Protein AF-A0A958H3X4-F1 (afdb_monomer)

Structure (mmCIF, N/CA/C/O backbone):
data_AF-A0A958H3X4-F1
#
_entry.id   AF-A0A958H3X4-F1
#
loop_
_atom_site.group_PDB
_atom_site.id
_atom_site.type_symbol
_atom_site.label_atom_id
_atom_site.label_alt_id
_atom_site.label_comp_id
_atom_site.label_asym_id
_atom_site.label_entity_id
_atom_site.label_seq_id
_atom_site.pdbx_PDB_ins_code
_atom_site.Cartn_x
_atom_site.Cartn_y
_atom_site.Cartn_z
_atom_site.occupancy
_atom_site.B_iso_or_equiv
_atom_site.auth_seq_id
_atom_site.auth_comp_id
_atom_site.auth_asym_id
_atom_site.auth_atom_id
_atom_site.pdbx_PDB_model_num
ATOM 1 N N . MET A 1 1 ? 1.328 23.530 6.371 1.00 46.12 1 MET A N 1
ATOM 2 C CA . MET A 1 1 ? 2.814 23.449 6.352 1.00 46.12 1 MET A CA 1
ATOM 3 C C . MET A 1 1 ? 3.401 22.047 6.601 1.00 46.12 1 MET A C 1
ATOM 5 O O . MET A 1 1 ? 4.440 21.749 6.029 1.00 46.12 1 MET A O 1
ATOM 9 N N . LYS A 1 2 ? 2.773 21.149 7.387 1.00 52.75 2 LYS A N 1
ATOM 10 C CA . LYS A 1 2 ? 3.299 19.783 7.652 1.00 52.75 2 LYS A CA 1
ATOM 11 C C . LYS A 1 2 ? 3.274 18.822 6.439 1.00 52.75 2 LYS A C 1
ATOM 13 O O . LYS A 1 2 ? 4.107 17.927 6.354 1.00 52.75 2 LYS A O 1
ATOM 18 N N . LYS A 1 3 ? 2.357 19.027 5.481 1.00 54.25 3 LYS A N 1
ATOM 19 C CA . LYS A 1 3 ? 2.154 18.147 4.307 1.00 54.25 3 LYS A CA 1
ATOM 20 C C . LYS A 1 3 ? 3.313 18.202 3.297 1.00 54.25 3 LYS A C 1
ATOM 22 O O . LYS A 1 3 ? 3.712 17.163 2.787 1.00 54.25 3 LYS A O 1
ATOM 27 N N . TYR A 1 4 ? 3.892 19.386 3.079 1.00 61.06 4 TYR A N 1
ATOM 28 C CA . TYR A 1 4 ? 5.010 19.574 2.148 1.00 61.06 4 TYR A CA 1
ATOM 29 C C . TYR A 1 4 ? 6.300 18.926 2.661 1.00 61.06 4 TYR A C 1
ATOM 31 O O . TYR A 1 4 ? 6.949 18.208 1.912 1.00 61.06 4 TYR A O 1
ATOM 39 N N . LYS A 1 5 ? 6.622 19.057 3.958 1.00 71.44 5 LYS A N 1
ATOM 40 C CA . LYS A 1 5 ? 7.804 18.400 4.550 1.00 71.44 5 LYS A CA 1
ATOM 41 C C . LYS A 1 5 ? 7.762 16.873 4.417 1.00 71.44 5 LYS A C 1
ATOM 43 O O . LYS A 1 5 ? 8.784 16.266 4.129 1.00 71.44 5 LYS A O 1
ATOM 48 N N . ARG A 1 6 ? 6.581 16.255 4.561 1.00 64.50 6 ARG A N 1
ATOM 49 C CA . ARG A 1 6 ? 6.418 14.803 4.373 1.00 64.50 6 ARG A CA 1
ATOM 50 C C . ARG A 1 6 ? 6.702 14.372 2.931 1.00 64.50 6 ARG A C 1
ATOM 52 O O . ARG A 1 6 ? 7.333 13.343 2.736 1.00 64.50 6 ARG A O 1
ATOM 59 N N . LEU A 1 7 ? 6.268 15.160 1.944 1.00 72.00 7 LEU A N 1
ATOM 60 C CA . LEU A 1 7 ? 6.552 14.890 0.531 1.00 72.00 7 LEU A CA 1
ATOM 61 C C . LEU A 1 7 ? 8.052 14.975 0.241 1.00 72.00 7 LEU A C 1
ATOM 63 O O . LEU A 1 7 ? 8.591 14.053 -0.354 1.00 72.00 7 LEU A O 1
ATOM 67 N N . TRP A 1 8 ? 8.732 16.010 0.739 1.00 78.12 8 TRP A N 1
ATOM 68 C CA . TRP A 1 8 ? 10.183 16.157 0.582 1.00 78.12 8 TRP A CA 1
ATOM 69 C C . TRP A 1 8 ? 10.976 15.015 1.225 1.00 78.12 8 TRP A C 1
ATOM 71 O O . TRP A 1 8 ? 11.938 14.543 0.631 1.00 78.12 8 TRP A O 1
ATOM 81 N N . ILE A 1 9 ? 10.549 14.522 2.392 1.00 77.50 9 ILE A N 1
ATOM 82 C CA . ILE A 1 9 ? 11.186 13.371 3.051 1.00 77.50 9 ILE A CA 1
ATOM 83 C C . ILE A 1 9 ? 11.016 12.096 2.217 1.00 77.50 9 ILE A C 1
ATOM 85 O O . ILE A 1 9 ? 11.987 11.375 2.020 1.00 77.50 9 ILE A O 1
ATOM 89 N N . ILE A 1 10 ? 9.811 11.828 1.699 1.00 76.69 10 ILE A N 1
ATOM 90 C CA . ILE A 1 10 ? 9.559 10.660 0.836 1.00 76.69 10 ILE A CA 1
ATOM 91 C C . ILE A 1 10 ? 10.406 10.746 -0.439 1.00 76.69 10 ILE A C 1
ATOM 93 O O . ILE A 1 10 ? 10.999 9.755 -0.855 1.00 76.69 10 ILE A O 1
ATOM 97 N N . LEU A 1 11 ? 10.488 11.937 -1.034 1.00 80.56 11 LEU A N 1
ATOM 98 C CA . LEU A 1 11 ? 11.206 12.173 -2.283 1.00 80.56 11 LEU A CA 1
ATOM 99 C C . LEU A 1 11 ? 12.722 12.026 -2.090 1.00 80.56 11 LEU A C 1
ATOM 101 O O . LEU A 1 11 ? 13.378 11.342 -2.870 1.00 80.56 11 LEU A O 1
ATOM 105 N N . PHE A 1 12 ? 13.260 12.575 -0.999 1.00 85.31 12 PHE A N 1
ATOM 106 C CA . PHE A 1 12 ? 14.662 12.413 -0.621 1.00 85.31 12 PHE A CA 1
ATOM 107 C C . PHE A 1 12 ? 15.012 10.951 -0.324 1.00 85.31 12 PHE A C 1
ATOM 109 O O . PHE A 1 12 ? 15.987 10.439 -0.867 1.00 85.31 12 PHE A O 1
ATOM 116 N N . LEU A 1 13 ? 14.191 10.258 0.476 1.00 80.44 13 LEU A N 1
ATOM 117 C CA . LEU A 1 13 ? 14.395 8.842 0.787 1.00 80.44 13 LEU A CA 1
ATOM 118 C C . LEU A 1 13 ? 14.402 8.002 -0.498 1.00 80.44 13 LEU A C 1
ATOM 120 O O . LEU A 1 13 ? 15.306 7.201 -0.696 1.00 8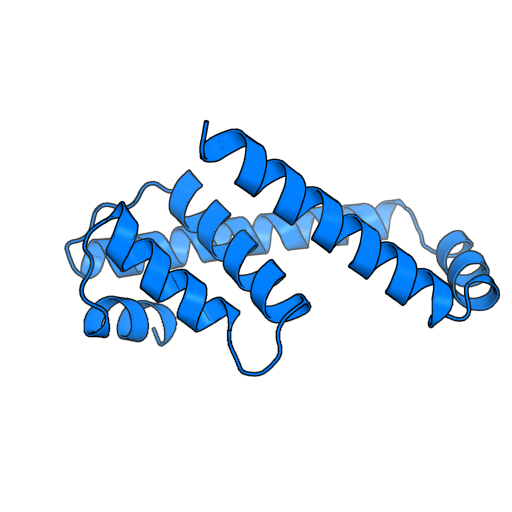0.44 13 LEU A O 1
ATOM 124 N N . SER A 1 14 ? 13.451 8.249 -1.408 1.00 72.88 14 SER A N 1
ATOM 125 C CA . SER A 1 14 ? 13.370 7.560 -2.699 1.00 72.88 14 SER A CA 1
ATOM 126 C C . SER A 1 14 ? 14.618 7.780 -3.557 1.00 72.88 14 SER A C 1
ATOM 128 O O . SER A 1 14 ? 15.126 6.824 -4.136 1.00 72.88 14 SER A O 1
ATOM 130 N N . ILE A 1 15 ? 15.130 9.014 -3.633 1.00 85.31 15 ILE A N 1
ATOM 131 C CA . ILE A 1 15 ? 16.344 9.334 -4.402 1.00 85.31 15 ILE A CA 1
ATOM 132 C C . ILE A 1 15 ? 17.561 8.624 -3.806 1.00 85.31 15 ILE A C 1
ATOM 134 O O . ILE A 1 15 ? 18.324 8.003 -4.542 1.00 85.31 15 ILE A O 1
ATOM 138 N N . VAL A 1 16 ? 17.725 8.669 -2.482 1.00 86.88 16 VAL A N 1
ATOM 139 C CA . VAL A 1 16 ? 18.851 8.023 -1.792 1.00 86.88 16 VAL A CA 1
ATOM 140 C C . VAL A 1 16 ? 18.815 6.506 -1.983 1.00 86.88 16 VAL A C 1
ATOM 142 O O . VAL A 1 16 ? 19.851 5.905 -2.258 1.00 86.88 16 VAL A O 1
ATOM 145 N N . THR A 1 17 ? 17.638 5.878 -1.900 1.00 75.38 17 THR A N 1
ATOM 146 C CA . THR A 1 17 ? 17.493 4.432 -2.121 1.00 75.38 17 THR A CA 1
ATOM 147 C C . THR A 1 17 ? 17.817 4.040 -3.562 1.00 75.38 17 THR A C 1
ATOM 149 O O . THR A 1 17 ? 18.574 3.095 -3.774 1.00 75.38 17 THR A O 1
ATOM 152 N N . VAL A 1 18 ? 17.308 4.777 -4.556 1.00 78.12 18 VAL A N 1
ATOM 153 C CA . VAL A 1 18 ? 17.611 4.519 -5.976 1.00 78.12 18 VAL A CA 1
ATOM 154 C C . VAL A 1 18 ? 19.103 4.700 -6.254 1.00 78.12 18 VAL A C 1
ATOM 156 O O . VAL A 1 18 ? 19.719 3.847 -6.889 1.00 78.12 18 VAL A O 1
ATOM 159 N N . PHE A 1 19 ? 19.707 5.763 -5.722 1.00 81.38 19 PHE A N 1
ATOM 160 C CA . PHE A 1 19 ? 21.133 6.031 -5.882 1.00 81.38 19 PHE A CA 1
ATOM 161 C C . PHE A 1 19 ? 22.008 4.957 -5.218 1.00 81.38 19 PHE A C 1
ATOM 163 O O . PHE A 1 19 ? 22.991 4.509 -5.805 1.00 81.38 19 PHE A O 1
ATOM 170 N N . GLY A 1 20 ? 21.631 4.492 -4.022 1.00 79.12 20 GLY A N 1
ATOM 171 C CA . GLY A 1 20 ? 22.309 3.393 -3.333 1.00 79.12 20 GLY A CA 1
ATOM 172 C C . GLY A 1 20 ? 22.248 2.081 -4.117 1.00 79.12 20 GLY A C 1
ATOM 173 O O . GLY A 1 20 ? 23.270 1.418 -4.281 1.00 79.12 20 GLY A O 1
ATOM 174 N N . LEU A 1 21 ? 21.078 1.743 -4.670 1.00 73.94 21 LEU A N 1
ATOM 175 C CA . LEU A 1 21 ? 20.905 0.564 -5.525 1.00 73.94 21 LEU A CA 1
ATOM 176 C C . LEU A 1 21 ? 21.732 0.656 -6.812 1.00 73.94 21 LEU A C 1
ATOM 178 O O . LEU A 1 21 ? 22.321 -0.338 -7.223 1.00 73.94 21 LEU A O 1
ATOM 182 N N . MET A 1 22 ? 21.831 1.843 -7.416 1.00 70.75 22 MET A N 1
ATOM 183 C CA . MET A 1 22 ? 22.686 2.073 -8.584 1.00 70.75 22 MET A CA 1
ATOM 184 C C . MET A 1 22 ? 24.177 1.929 -8.257 1.00 70.75 22 MET A C 1
ATOM 186 O O . MET A 1 22 ? 24.919 1.359 -9.043 1.00 70.75 22 MET A O 1
ATOM 190 N N . ARG A 1 23 ? 24.632 2.409 -7.094 1.00 74.75 23 ARG A N 1
ATOM 191 C CA . ARG A 1 23 ? 26.043 2.307 -6.672 1.00 74.75 23 ARG A CA 1
ATOM 192 C C . ARG A 1 23 ? 26.472 0.883 -6.317 1.00 74.75 23 ARG A C 1
ATOM 194 O O . ARG A 1 23 ? 27.642 0.557 -6.489 1.00 74.75 23 ARG A O 1
ATOM 201 N N . LEU A 1 24 ? 25.558 0.082 -5.772 1.00 68.50 24 LEU A N 1
ATOM 202 C CA . LEU A 1 24 ? 25.822 -1.290 -5.322 1.00 68.50 24 LEU A CA 1
ATOM 203 C C . LEU A 1 24 ? 25.511 -2.339 -6.401 1.00 68.50 24 LEU A C 1
ATOM 205 O O . LEU A 1 24 ? 26.017 -3.457 -6.331 1.00 68.50 24 LEU A O 1
ATOM 209 N N . GLY A 1 25 ? 24.681 -1.997 -7.388 1.00 66.75 25 GLY A N 1
ATOM 210 C CA . GLY A 1 25 ? 24.342 -2.861 -8.511 1.00 66.75 25 GLY A CA 1
ATOM 211 C C . GLY A 1 25 ? 25.390 -2.793 -9.618 1.00 66.75 25 GLY A C 1
ATOM 212 O O . GLY A 1 25 ? 25.780 -1.713 -10.052 1.00 66.75 25 GLY A O 1
ATOM 213 N N . ASN A 1 26 ? 25.816 -3.951 -10.124 1.00 66.56 26 ASN A N 1
ATOM 214 C CA . ASN A 1 26 ? 26.655 -4.028 -11.318 1.00 66.56 26 ASN A CA 1
ATOM 215 C C . ASN A 1 26 ? 25.811 -3.644 -12.556 1.00 66.56 26 ASN A C 1
ATOM 217 O O . ASN A 1 26 ? 25.151 -4.482 -13.183 1.00 66.56 26 ASN A O 1
ATOM 221 N N . LEU A 1 27 ? 25.740 -2.334 -12.820 1.00 61.34 27 LEU A N 1
ATOM 222 C CA . LEU A 1 27 ? 24.842 -1.692 -13.788 1.00 61.34 27 LEU A CA 1
ATOM 223 C C . LEU A 1 27 ? 25.007 -2.234 -15.210 1.00 61.34 27 LEU A C 1
ATOM 225 O O . LEU A 1 27 ? 24.014 -2.369 -15.921 1.00 61.34 27 LEU A O 1
ATOM 229 N N . GLU A 1 28 ? 26.225 -2.600 -15.606 1.00 61.97 28 GLU A N 1
ATOM 230 C CA . GLU A 1 28 ? 26.512 -3.110 -16.952 1.00 61.97 28 GLU A CA 1
ATOM 231 C C . GLU A 1 28 ? 25.833 -4.460 -17.212 1.00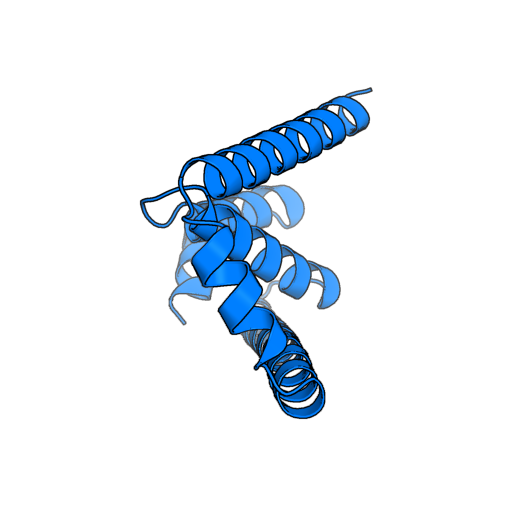 61.97 28 GLU A C 1
ATOM 233 O O . GLU A 1 28 ? 25.177 -4.647 -18.238 1.00 61.97 28 GLU A O 1
ATOM 238 N N . PHE A 1 29 ? 25.890 -5.376 -16.239 1.00 58.78 29 PHE A N 1
ATOM 239 C CA . PHE A 1 29 ? 25.226 -6.678 -16.337 1.00 58.78 29 PHE A CA 1
ATOM 240 C C . PHE A 1 29 ? 23.695 -6.538 -16.321 1.00 58.78 29 PHE A C 1
ATOM 242 O O . PHE A 1 29 ? 22.973 -7.275 -16.995 1.00 58.78 29 PHE A O 1
ATOM 249 N N . SER A 1 30 ? 23.192 -5.543 -15.587 1.00 67.38 30 SER A N 1
ATOM 250 C CA . SER A 1 30 ? 21.758 -5.268 -15.465 1.00 67.38 30 SER A CA 1
ATOM 251 C C . SER A 1 30 ? 21.189 -4.653 -16.749 1.00 67.38 30 SER A C 1
ATOM 253 O O . SER A 1 30 ? 20.133 -5.074 -17.218 1.00 67.38 30 SER A O 1
ATOM 255 N N . ALA A 1 31 ? 21.913 -3.719 -17.373 1.00 68.75 31 ALA A N 1
ATOM 256 C CA . ALA A 1 31 ? 21.517 -3.084 -18.630 1.00 68.75 31 ALA A CA 1
ATOM 257 C C . ALA A 1 31 ? 21.540 -4.066 -19.813 1.00 68.75 31 ALA A C 1
ATOM 259 O O . ALA A 1 31 ? 20.586 -4.112 -20.588 1.00 68.75 31 ALA A O 1
ATOM 260 N N . ALA A 1 32 ? 22.577 -4.906 -19.914 1.00 73.94 32 ALA A N 1
ATOM 261 C CA . ALA A 1 32 ? 22.670 -5.937 -20.952 1.00 73.94 32 ALA A CA 1
ATOM 262 C C . ALA A 1 32 ? 21.596 -7.034 -20.817 1.00 73.94 32 ALA A C 1
ATOM 264 O O . ALA A 1 32 ? 21.237 -7.683 -21.798 1.00 73.94 32 ALA A O 1
ATOM 265 N N . THR A 1 33 ? 21.075 -7.248 -19.606 1.00 75.00 33 THR A N 1
ATOM 266 C CA . THR A 1 33 ? 19.963 -8.176 -19.365 1.00 75.00 33 THR A CA 1
ATOM 267 C C . THR A 1 33 ? 18.624 -7.534 -19.726 1.00 75.00 33 THR A C 1
ATOM 269 O O . THR A 1 33 ? 17.786 -8.186 -20.343 1.00 75.00 33 THR A O 1
ATOM 272 N N . LEU A 1 34 ? 18.434 -6.247 -19.413 1.00 75.06 34 LEU A N 1
ATOM 273 C CA . LEU A 1 34 ? 17.212 -5.499 -19.728 1.00 75.06 34 LEU A CA 1
ATOM 274 C C . LEU A 1 34 ? 16.940 -5.403 -21.234 1.00 75.06 34 LEU A C 1
ATOM 276 O O . LEU A 1 34 ? 15.787 -5.482 -21.641 1.00 75.06 34 LEU A O 1
ATOM 280 N N . THR A 1 35 ? 17.975 -5.299 -22.072 1.00 80.19 35 THR A N 1
ATOM 281 C CA . THR A 1 35 ? 17.813 -5.274 -23.539 1.00 80.19 35 THR A CA 1
ATOM 282 C C . THR A 1 35 ? 17.337 -6.603 -24.128 1.00 80.19 35 THR A C 1
ATOM 284 O O . THR A 1 35 ? 16.854 -6.627 -25.257 1.00 80.19 35 THR A O 1
ATOM 287 N N . ARG A 1 36 ? 17.445 -7.705 -23.376 1.00 84.62 36 ARG A N 1
ATOM 288 C CA . ARG A 1 36 ? 16.946 -9.033 -23.771 1.00 84.62 36 ARG A CA 1
ATOM 289 C C . ARG A 1 36 ? 15.532 -9.313 -23.270 1.00 84.62 36 ARG A C 1
ATOM 291 O O . ARG A 1 36 ? 14.977 -10.362 -23.590 1.00 84.62 36 ARG A O 1
ATOM 298 N N . VAL A 1 37 ? 14.965 -8.424 -22.456 1.00 85.56 37 VAL A N 1
ATOM 299 C CA . VAL A 1 37 ? 13.617 -8.596 -21.920 1.00 85.56 37 VAL A CA 1
ATOM 300 C C . VAL A 1 37 ? 12.607 -8.320 -23.025 1.00 85.56 37 VAL A C 1
ATOM 302 O O . VAL A 1 37 ? 12.581 -7.236 -23.603 1.00 85.56 37 VAL A O 1
ATOM 305 N N . ASP A 1 38 ? 11.740 -9.294 -23.284 1.00 89.12 38 ASP A N 1
ATOM 306 C CA . ASP A 1 38 ? 10.605 -9.099 -24.175 1.00 89.12 38 ASP A CA 1
ATOM 307 C C . ASP A 1 38 ? 9.611 -8.095 -23.544 1.00 89.12 38 ASP A C 1
ATOM 309 O O . ASP A 1 38 ? 9.084 -8.344 -22.447 1.00 89.12 38 ASP A O 1
ATOM 313 N N . PRO A 1 39 ? 9.333 -6.957 -24.208 1.00 87.56 39 PRO A N 1
ATOM 314 C CA . PRO A 1 39 ? 8.476 -5.908 -23.664 1.00 87.56 39 PRO A CA 1
ATOM 315 C C . PRO A 1 39 ? 7.019 -6.351 -23.490 1.00 87.56 39 PRO A C 1
ATOM 317 O O . PRO A 1 39 ? 6.319 -5.813 -22.627 1.00 87.56 39 PRO A O 1
ATOM 320 N N . VAL A 1 40 ? 6.548 -7.337 -24.258 1.00 92.44 40 VAL A N 1
ATOM 321 C CA . VAL A 1 40 ? 5.191 -7.883 -24.143 1.00 92.44 40 VAL A CA 1
ATOM 322 C C . VAL A 1 40 ? 5.074 -8.685 -22.856 1.00 92.44 40 VAL A C 1
ATOM 324 O O . VAL A 1 40 ? 4.179 -8.432 -22.046 1.00 92.44 40 VAL A O 1
ATOM 327 N N . TRP A 1 41 ? 6.015 -9.601 -22.618 1.00 91.62 41 TRP A N 1
ATOM 328 C CA . TRP A 1 41 ? 6.039 -10.401 -21.392 1.00 91.62 41 TRP A CA 1
ATOM 329 C C . TRP A 1 41 ? 6.214 -9.534 -20.150 1.00 91.62 41 TRP A C 1
ATOM 331 O O . TRP A 1 41 ? 5.515 -9.736 -19.155 1.00 91.62 41 TRP A O 1
ATOM 341 N N . PHE A 1 42 ? 7.082 -8.524 -20.216 1.00 90.12 42 PHE A N 1
ATOM 342 C CA . PHE A 1 42 ? 7.255 -7.581 -19.118 1.00 90.12 42 PHE A CA 1
ATOM 343 C C . PHE A 1 42 ? 5.958 -6.824 -18.807 1.00 90.12 42 PHE A C 1
ATOM 345 O O . PHE A 1 42 ? 5.552 -6.731 -17.647 1.00 90.12 42 PHE A O 1
ATOM 352 N N . SER A 1 43 ? 5.265 -6.346 -19.842 1.00 91.12 43 SER A N 1
ATOM 353 C CA . SER A 1 43 ? 3.986 -5.645 -19.694 1.00 91.12 43 SER A CA 1
ATOM 354 C C . SER A 1 43 ? 2.904 -6.548 -19.093 1.00 91.12 43 SER A C 1
ATOM 356 O O . SER A 1 43 ? 2.163 -6.115 -18.210 1.00 91.12 43 SER A O 1
ATOM 358 N N . LEU A 1 44 ? 2.837 -7.819 -19.501 1.00 94.50 44 LEU A N 1
ATOM 359 C CA . LEU A 1 44 ? 1.907 -8.796 -18.926 1.00 94.50 44 LEU A CA 1
ATOM 360 C C . LEU A 1 44 ? 2.179 -9.041 -17.440 1.00 94.50 44 LEU A C 1
ATOM 362 O O . LEU A 1 44 ? 1.246 -9.008 -16.637 1.00 94.50 44 LEU A O 1
ATOM 366 N N . VAL A 1 45 ? 3.443 -9.236 -17.057 1.00 94.31 45 VAL A N 1
ATOM 367 C CA . VAL A 1 45 ? 3.834 -9.404 -15.648 1.00 94.31 45 VAL A CA 1
ATOM 368 C C . VAL A 1 45 ? 3.495 -8.155 -14.841 1.00 94.31 45 VAL A C 1
ATOM 370 O O . VAL A 1 45 ? 2.944 -8.262 -13.745 1.00 94.31 45 VAL A O 1
ATOM 373 N N . PHE A 1 46 ? 3.765 -6.971 -15.392 1.00 93.50 46 PHE A N 1
ATOM 374 C CA . PHE A 1 46 ? 3.432 -5.698 -14.763 1.00 93.50 46 PHE A CA 1
ATOM 375 C C . PHE A 1 46 ? 1.925 -5.588 -14.497 1.00 93.50 46 PHE A C 1
ATOM 377 O O . PHE A 1 46 ? 1.504 -5.376 -13.358 1.00 93.50 46 PHE A O 1
ATOM 384 N N . VAL A 1 47 ? 1.092 -5.808 -15.516 1.00 96.31 47 VAL A N 1
ATOM 385 C CA . VAL A 1 47 ? -0.372 -5.763 -15.382 1.00 96.31 47 VAL A CA 1
ATOM 386 C C . VAL A 1 47 ? -0.867 -6.813 -14.386 1.00 96.31 47 VAL A C 1
ATOM 388 O O . VAL A 1 47 ? -1.651 -6.489 -13.489 1.00 96.31 47 VAL A O 1
ATOM 391 N N . ALA A 1 48 ? -0.375 -8.050 -14.480 1.00 96.19 48 ALA A N 1
ATOM 392 C CA . ALA A 1 48 ? -0.732 -9.128 -13.563 1.00 96.19 48 ALA A CA 1
ATOM 393 C C . ALA A 1 48 ? -0.370 -8.788 -12.109 1.00 96.19 48 ALA A C 1
ATOM 395 O O . ALA A 1 48 ? -1.162 -9.036 -11.194 1.00 96.19 48 ALA A O 1
ATOM 396 N N . PHE A 1 49 ? 0.786 -8.160 -11.881 1.00 93.88 49 PHE A N 1
ATOM 397 C CA . PHE A 1 49 ? 1.208 -7.716 -10.557 1.00 93.88 49 PHE A CA 1
ATOM 398 C C . PHE A 1 49 ? 0.243 -6.680 -9.971 1.00 93.88 49 PHE A C 1
ATOM 400 O O . PHE A 1 49 ? -0.237 -6.857 -8.846 1.00 93.88 49 PHE A O 1
ATOM 407 N N . TYR A 1 50 ? -0.102 -5.631 -10.723 1.00 92.94 50 TYR A N 1
ATOM 408 C CA . TYR A 1 50 ? -1.025 -4.600 -10.238 1.00 92.94 50 TYR A CA 1
ATOM 409 C C . TYR A 1 50 ? -2.444 -5.136 -10.03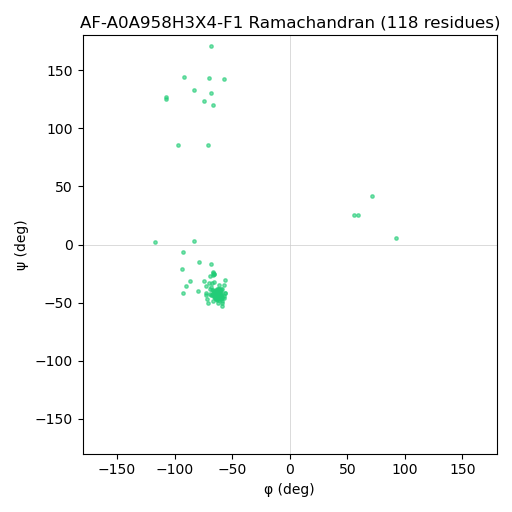3 1.00 92.94 50 TYR A C 1
ATOM 411 O O . TYR A 1 50 ? -3.068 -4.831 -9.014 1.00 92.94 50 TYR A O 1
ATOM 419 N N . LEU A 1 51 ? -2.935 -6.005 -10.919 1.00 95.56 51 LEU A N 1
ATOM 420 C CA . LEU A 1 51 ? -4.210 -6.702 -10.719 1.00 95.56 51 LEU A CA 1
ATOM 421 C C . LEU A 1 51 ? -4.195 -7.540 -9.437 1.00 95.56 51 LEU A C 1
ATOM 423 O O . LEU A 1 51 ? -5.140 -7.492 -8.648 1.00 95.56 51 LEU A O 1
ATOM 427 N N . SER A 1 52 ? -3.095 -8.247 -9.178 1.00 94.44 52 SER A N 1
ATOM 428 C CA . SER A 1 52 ? -2.902 -9.025 -7.955 1.00 94.44 52 SER A CA 1
ATOM 429 C C . SER A 1 52 ? -2.951 -8.141 -6.701 1.00 94.44 52 SER A C 1
ATOM 431 O O . SER A 1 52 ? -3.581 -8.493 -5.702 1.00 94.44 52 SER A O 1
ATOM 433 N N . VAL A 1 53 ? -2.347 -6.949 -6.744 1.00 92.81 53 VAL A N 1
ATOM 434 C CA . VAL A 1 53 ? -2.419 -5.965 -5.651 1.00 92.81 53 VAL A CA 1
ATOM 435 C C . VAL A 1 53 ? -3.849 -5.479 -5.431 1.00 92.81 53 VAL A C 1
ATOM 437 O O . VAL A 1 53 ? -4.305 -5.441 -4.287 1.00 92.81 53 VAL A O 1
ATOM 440 N N . ILE A 1 54 ? -4.561 -5.125 -6.501 1.00 94.00 54 ILE A N 1
ATOM 441 C CA . ILE A 1 54 ? -5.949 -4.657 -6.422 1.00 94.00 54 ILE A CA 1
ATOM 442 C C . ILE A 1 54 ? -6.831 -5.744 -5.799 1.00 94.00 54 ILE A C 1
ATOM 444 O O . ILE A 1 54 ? -7.566 -5.466 -4.848 1.00 94.00 54 ILE A O 1
ATOM 448 N N . ALA A 1 55 ? -6.699 -6.990 -6.261 1.00 94.62 55 ALA A N 1
ATOM 449 C CA . ALA A 1 55 ? -7.430 -8.135 -5.730 1.00 94.62 55 ALA A CA 1
ATOM 450 C C . ALA A 1 55 ? -7.145 -8.360 -4.235 1.00 94.62 55 ALA A C 1
ATOM 452 O O . ALA A 1 55 ? -8.076 -8.547 -3.444 1.00 94.62 55 ALA A O 1
ATOM 453 N N . ARG A 1 56 ? -5.875 -8.266 -3.813 1.00 93.19 56 ARG A N 1
ATOM 454 C CA . ARG A 1 56 ? -5.486 -8.332 -2.393 1.00 93.19 56 ARG A CA 1
ATOM 455 C C . ARG A 1 56 ? -6.099 -7.196 -1.575 1.00 93.19 56 ARG A C 1
ATOM 457 O O . ARG A 1 56 ? -6.631 -7.456 -0.498 1.00 93.19 56 ARG A O 1
ATOM 464 N N . GLY A 1 57 ? -6.082 -5.966 -2.090 1.00 92.94 57 GLY A N 1
ATOM 465 C CA . GLY A 1 57 ? -6.703 -4.809 -1.439 1.00 92.94 57 GLY A CA 1
ATOM 466 C C . GLY A 1 57 ? -8.207 -4.965 -1.267 1.00 92.94 57 GLY A C 1
ATOM 467 O O . GLY A 1 57 ? -8.746 -4.681 -0.198 1.00 92.94 57 GLY A O 1
ATOM 468 N N . TRP A 1 58 ? -8.884 -5.504 -2.278 1.00 93.06 58 TRP A N 1
ATOM 469 C CA . TRP A 1 58 ? -10.308 -5.821 -2.208 1.00 93.06 58 TRP A CA 1
ATOM 470 C C . TRP A 1 58 ? -10.614 -6.944 -1.216 1.00 93.06 58 TRP A C 1
ATOM 472 O O . TRP A 1 58 ? -11.573 -6.838 -0.450 1.00 93.06 58 TRP A O 1
ATOM 482 N N . ARG A 1 59 ? -9.808 -8.015 -1.194 1.00 94.12 59 ARG A N 1
ATOM 483 C CA . ARG A 1 59 ? -9.930 -9.092 -0.198 1.00 94.12 59 ARG A CA 1
ATOM 484 C C . ARG A 1 59 ? -9.782 -8.538 1.218 1.00 94.12 59 ARG A C 1
ATOM 486 O O . ARG A 1 59 ? -10.656 -8.765 2.047 1.00 94.12 59 ARG A O 1
ATOM 493 N N . TRP A 1 60 ? -8.735 -7.758 1.469 1.00 94.00 60 TRP A N 1
ATOM 494 C CA . TRP A 1 60 ? -8.465 -7.197 2.791 1.00 94.00 60 TRP A CA 1
ATOM 495 C C . TRP A 1 60 ? -9.553 -6.218 3.249 1.00 94.00 60 TRP A C 1
ATOM 497 O O . TRP A 1 60 ? -10.013 -6.286 4.387 1.00 94.00 60 TRP A O 1
ATOM 507 N N . ARG A 1 61 ? -10.077 -5.385 2.337 1.00 94.00 61 ARG A N 1
ATOM 508 C CA . ARG A 1 61 ? -11.252 -4.543 2.614 1.00 94.00 61 ARG A CA 1
ATOM 509 C C . ARG A 1 61 ? -12.457 -5.369 3.068 1.00 94.00 61 ARG A C 1
ATOM 511 O O . ARG A 1 61 ? -13.169 -4.945 3.974 1.00 94.00 61 ARG A O 1
ATOM 518 N N . ARG A 1 62 ? -12.714 -6.524 2.442 1.00 93.25 62 ARG A N 1
ATOM 519 C CA . ARG A 1 62 ? -13.826 -7.404 2.839 1.00 93.25 62 ARG A CA 1
ATOM 520 C C . ARG A 1 62 ? -13.641 -7.946 4.256 1.00 93.25 62 ARG A C 1
ATOM 522 O O . ARG A 1 62 ? -14.607 -7.921 5.006 1.00 93.25 62 ARG A O 1
ATOM 529 N N . ILE A 1 63 ? -12.422 -8.328 4.636 1.00 93.94 63 ILE A N 1
ATOM 530 C CA . ILE A 1 63 ? -12.096 -8.774 6.003 1.00 93.94 63 ILE A CA 1
ATOM 531 C C . ILE A 1 63 ? -12.366 -7.658 7.023 1.00 93.94 63 ILE A C 1
ATOM 533 O O . ILE A 1 63 ? -13.034 -7.872 8.033 1.00 93.94 63 ILE A O 1
ATOM 537 N N . LEU A 1 64 ? -11.922 -6.433 6.732 1.00 92.81 64 LEU A N 1
ATOM 538 C CA . LEU A 1 64 ? -12.195 -5.279 7.597 1.00 92.81 64 LEU A CA 1
ATOM 539 C C . LEU A 1 64 ? -13.700 -4.997 7.707 1.00 92.81 64 LEU A C 1
ATOM 541 O O . LEU A 1 64 ? -14.199 -4.730 8.798 1.00 92.81 64 LEU A O 1
ATOM 545 N N . LYS A 1 65 ? -14.442 -5.154 6.603 1.00 93.56 65 LYS A N 1
ATOM 546 C CA . LYS A 1 65 ? -15.903 -5.021 6.592 1.00 93.56 65 LYS A CA 1
ATOM 547 C C . LYS A 1 65 ? -16.587 -6.087 7.451 1.00 93.56 65 LYS A C 1
ATOM 549 O O . LYS A 1 65 ? -17.520 -5.748 8.171 1.00 93.56 65 LYS A O 1
ATOM 554 N N . THR A 1 66 ? -16.123 -7.340 7.428 1.00 92.38 66 THR A N 1
ATOM 555 C CA . THR A 1 66 ? -16.655 -8.401 8.305 1.00 92.38 66 THR A CA 1
ATOM 556 C C . THR A 1 66 ? -16.345 -8.163 9.783 1.00 92.38 66 THR A C 1
ATOM 558 O O . THR A 1 66 ? -17.093 -8.620 10.636 1.00 92.38 66 THR A O 1
ATOM 561 N N . MET A 1 67 ? -15.296 -7.395 10.093 1.00 92.00 67 MET A N 1
ATOM 562 C CA . MET A 1 67 ? -14.969 -6.950 11.455 1.00 92.00 67 MET A CA 1
ATOM 563 C C . MET A 1 67 ? -15.749 -5.694 11.893 1.00 92.00 67 MET A C 1
ATOM 565 O O . MET A 1 67 ? -15.505 -5.180 12.981 1.00 92.00 67 MET A O 1
ATOM 569 N N . GLY A 1 68 ? -16.663 -5.181 11.060 1.00 92.12 68 GLY A N 1
ATOM 570 C CA . GLY A 1 68 ? -17.479 -3.998 11.356 1.00 92.12 68 GLY A CA 1
ATOM 571 C C . GLY A 1 68 ? -16.898 -2.663 10.875 1.00 92.12 68 GLY A C 1
ATOM 572 O O . GLY A 1 68 ? -17.490 -1.621 11.146 1.00 92.12 68 GLY A O 1
ATOM 573 N N . TRP A 1 69 ? -15.784 -2.660 10.132 1.00 92.31 69 TRP A N 1
ATOM 574 C CA . TRP A 1 69 ? -15.112 -1.432 9.686 1.00 92.31 69 TRP A CA 1
ATOM 575 C C . TRP A 1 69 ? -15.294 -1.154 8.196 1.00 92.31 69 TRP A C 1
ATOM 577 O O . TRP A 1 69 ? -14.964 -1.962 7.325 1.00 92.31 69 TRP A O 1
ATOM 587 N N . THR A 1 70 ? -15.761 0.049 7.874 1.00 91.19 70 THR A N 1
ATOM 588 C CA . THR A 1 70 ? -15.995 0.494 6.497 1.00 91.19 70 THR A CA 1
ATOM 589 C C . THR A 1 70 ? -14.820 1.314 5.970 1.00 91.19 70 THR A C 1
ATOM 591 O O . THR A 1 70 ? -14.800 2.540 5.995 1.00 91.19 70 THR A O 1
ATOM 594 N N . VAL A 1 71 ? -13.820 0.618 5.431 1.00 91.06 71 VAL A N 1
ATOM 595 C CA . VAL A 1 71 ? -12.662 1.249 4.777 1.00 91.06 71 VAL A CA 1
ATOM 596 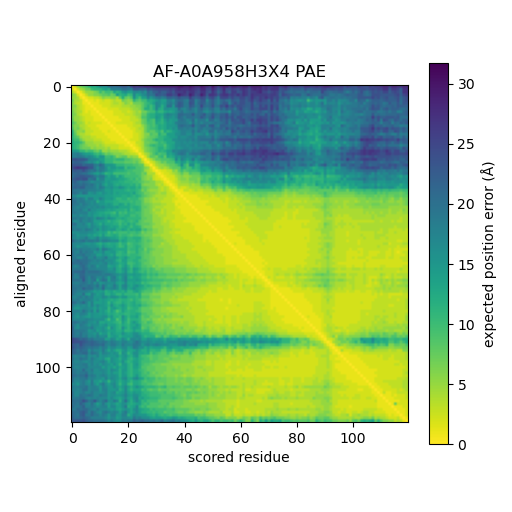C C . VAL A 1 71 ? -12.920 1.420 3.276 1.00 91.06 71 VAL A C 1
ATOM 598 O O . VAL A 1 71 ? -13.573 0.580 2.646 1.00 91.06 71 VAL A O 1
ATOM 601 N N . GLY A 1 72 ? -12.431 2.507 2.673 1.00 90.88 72 GLY A N 1
ATOM 602 C CA . GLY A 1 72 ? -12.529 2.727 1.225 1.00 90.88 72 GLY A CA 1
ATOM 603 C C . GLY A 1 72 ? -11.630 1.770 0.426 1.00 90.88 72 GLY A C 1
ATOM 604 O O . GLY A 1 72 ? -10.513 1.481 0.847 1.00 90.88 72 GLY A O 1
ATOM 605 N N . SER A 1 73 ? -12.069 1.296 -0.751 1.00 89.56 73 SER A N 1
ATOM 606 C CA . SER A 1 73 ? -11.250 0.394 -1.596 1.00 89.56 73 SER A CA 1
ATOM 607 C C . SER A 1 73 ? -9.919 1.008 -2.004 1.00 89.56 73 SER A C 1
ATOM 609 O O . SER A 1 73 ? -8.889 0.349 -1.904 1.00 89.56 73 SER A O 1
ATOM 611 N N . ILE A 1 74 ? -9.937 2.267 -2.443 1.00 90.69 74 ILE A N 1
ATOM 612 C CA . ILE A 1 74 ? -8.726 2.966 -2.886 1.00 90.69 74 ILE A CA 1
ATOM 613 C C . ILE A 1 74 ? -7.753 3.107 -1.716 1.00 90.69 74 ILE A C 1
ATOM 615 O O . ILE A 1 74 ? -6.568 2.832 -1.872 1.00 90.69 74 ILE A O 1
ATOM 619 N N . TYR A 1 75 ? -8.266 3.451 -0.531 1.00 91.81 75 TYR A N 1
ATOM 620 C CA . TYR A 1 75 ? -7.453 3.541 0.676 1.00 91.81 75 TYR A CA 1
ATOM 621 C C . TYR A 1 75 ? -6.822 2.189 1.031 1.00 91.81 75 TYR A C 1
ATOM 623 O O . TYR A 1 75 ? -5.617 2.126 1.241 1.00 91.81 75 TYR A O 1
ATOM 631 N N . ALA A 1 76 ? -7.592 1.095 1.034 1.00 91.94 76 ALA A N 1
ATOM 632 C CA . ALA A 1 76 ? -7.072 -0.235 1.358 1.00 91.94 76 ALA A CA 1
ATOM 633 C C . ALA A 1 76 ? -5.975 -0.695 0.381 1.00 91.94 76 ALA A C 1
ATOM 635 O O . ALA A 1 76 ? -4.964 -1.249 0.809 1.00 91.94 76 ALA A O 1
ATOM 636 N N . ILE A 1 77 ? -6.145 -0.434 -0.921 1.00 92.56 77 ILE A N 1
ATOM 637 C CA . ILE A 1 77 ? -5.137 -0.734 -1.951 1.00 92.56 77 ILE A CA 1
ATOM 638 C C . ILE A 1 77 ? -3.888 0.134 -1.752 1.00 92.56 77 ILE A C 1
ATOM 640 O O . ILE A 1 77 ? -2.776 -0.393 -1.731 1.00 92.56 77 ILE A O 1
ATOM 644 N N . ALA A 1 78 ? -4.060 1.447 -1.570 1.00 91.38 78 ALA A N 1
ATOM 645 C CA . ALA A 1 78 ? -2.957 2.381 -1.353 1.00 91.38 78 ALA A CA 1
ATOM 646 C C . ALA A 1 78 ? -2.170 2.043 -0.081 1.00 91.38 78 ALA A C 1
ATOM 648 O O . ALA A 1 78 ? -0.943 2.096 -0.076 1.00 91.38 78 ALA A O 1
ATOM 649 N N . LEU A 1 79 ? -2.865 1.629 0.977 1.00 91.56 79 LEU A N 1
ATOM 650 C CA . LEU A 1 79 ? -2.256 1.211 2.228 1.00 91.56 79 LEU A CA 1
ATOM 651 C C . LEU A 1 79 ? -1.483 -0.110 2.081 1.00 91.56 79 LEU A C 1
ATOM 653 O O . LEU A 1 79 ? -0.408 -0.265 2.657 1.00 91.56 79 LEU A O 1
ATOM 657 N N . LEU A 1 80 ? -1.983 -1.048 1.270 1.00 91.50 80 LEU A N 1
ATOM 658 C CA . LEU A 1 80 ? -1.252 -2.266 0.910 1.00 91.50 80 LEU A CA 1
ATOM 659 C C . LEU A 1 80 ? 0.024 -1.956 0.125 1.00 91.50 80 LEU A C 1
ATOM 661 O O . LEU A 1 80 ? 1.075 -2.514 0.427 1.00 91.50 80 LEU A O 1
ATOM 665 N N . MET A 1 81 ? -0.053 -1.042 -0.843 1.00 90.44 81 MET A N 1
ATOM 666 C CA . MET A 1 81 ? 1.112 -0.581 -1.603 1.00 90.44 81 MET A CA 1
ATOM 667 C C . MET A 1 81 ? 2.131 0.127 -0.709 1.00 90.44 81 MET A C 1
ATOM 669 O O . MET A 1 81 ? 3.320 -0.165 -0.799 1.00 90.44 81 MET A O 1
ATOM 673 N N . ALA A 1 82 ? 1.672 0.995 0.196 1.00 88.38 82 ALA A N 1
ATOM 674 C CA . ALA A 1 82 ? 2.531 1.646 1.179 1.00 88.38 82 ALA A CA 1
ATOM 675 C C . ALA A 1 82 ? 3.224 0.615 2.082 1.00 88.38 82 ALA A C 1
ATOM 677 O O . ALA A 1 82 ? 4.431 0.699 2.274 1.00 88.38 82 ALA A O 1
ATOM 678 N N . GLY A 1 83 ? 2.495 -0.399 2.562 1.00 88.56 83 GLY A N 1
ATOM 679 C CA . GLY A 1 83 ? 3.066 -1.494 3.347 1.00 88.56 83 GLY A CA 1
ATOM 680 C C . GLY A 1 83 ? 4.123 -2.289 2.578 1.00 88.56 83 GLY A C 1
ATOM 681 O O . GLY A 1 83 ? 5.194 -2.549 3.116 1.00 88.56 83 GLY A O 1
ATOM 682 N N . LEU A 1 84 ? 3.867 -2.625 1.308 1.00 88.12 84 LEU A N 1
ATOM 683 C CA . LEU A 1 84 ? 4.841 -3.310 0.448 1.00 88.12 84 LEU A CA 1
ATOM 684 C C . LEU A 1 84 ? 6.109 -2.474 0.249 1.0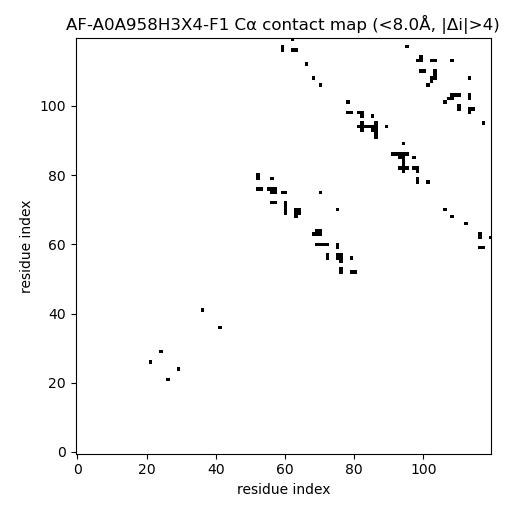0 88.12 84 LEU A C 1
ATOM 686 O O . LEU A 1 84 ? 7.213 -2.995 0.374 1.00 88.12 84 LEU A O 1
ATOM 690 N N . PHE A 1 85 ? 5.954 -1.173 0.010 1.00 88.25 85 PHE A N 1
ATOM 691 C CA . PHE A 1 85 ? 7.074 -0.245 -0.107 1.00 88.25 85 PHE A CA 1
ATOM 692 C C . PHE A 1 85 ? 7.874 -0.138 1.197 1.00 88.25 85 PHE A C 1
ATOM 694 O O . PHE A 1 85 ? 9.099 -0.224 1.187 1.00 88.25 85 PHE A O 1
ATOM 701 N N . THR A 1 86 ? 7.194 -0.005 2.339 1.00 85.44 86 THR A N 1
ATOM 702 C CA . THR A 1 86 ? 7.852 0.030 3.648 1.00 85.44 86 THR A CA 1
ATOM 703 C C . THR A 1 86 ? 8.602 -1.267 3.925 1.00 85.44 86 THR A C 1
ATOM 705 O O . THR A 1 86 ? 9.734 -1.198 4.380 1.00 85.44 86 THR A O 1
ATOM 708 N N . SER A 1 87 ? 8.029 -2.431 3.609 1.00 85.81 87 SER A N 1
ATOM 709 C CA . SER A 1 87 ? 8.719 -3.721 3.748 1.00 85.81 87 SER A CA 1
ATOM 710 C C . SER A 1 87 ? 9.901 -3.888 2.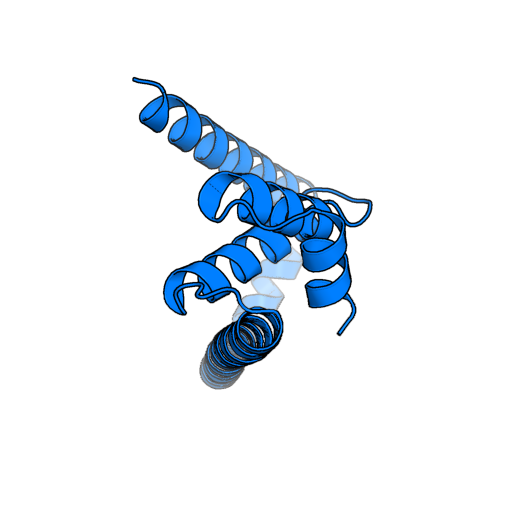789 1.00 85.81 87 SER A C 1
ATOM 712 O O . SER A 1 87 ? 10.814 -4.645 3.096 1.00 85.81 87 SER A O 1
ATOM 714 N N . ALA A 1 88 ? 9.896 -3.208 1.639 1.00 82.50 88 ALA A N 1
ATOM 715 C CA . ALA A 1 88 ? 11.019 -3.231 0.704 1.00 82.50 88 ALA A CA 1
ATOM 716 C C . ALA A 1 88 ? 12.210 -2.388 1.193 1.00 82.50 88 ALA A C 1
ATOM 718 O O . ALA A 1 88 ? 13.354 -2.723 0.903 1.00 82.50 88 ALA A O 1
ATOM 719 N N . ILE A 1 89 ? 11.952 -1.304 1.931 1.00 78.75 89 ILE A N 1
ATOM 720 C CA . ILE A 1 89 ? 12.997 -0.404 2.449 1.00 78.75 89 ILE A CA 1
ATOM 721 C C . ILE A 1 89 ? 13.447 -0.800 3.855 1.00 78.75 89 ILE A C 1
ATOM 723 O O . ILE A 1 89 ? 14.632 -0.729 4.171 1.00 78.75 89 ILE A O 1
ATOM 727 N N . LEU A 1 90 ? 12.501 -1.167 4.718 1.00 78.75 90 LEU A N 1
ATOM 728 C CA . LEU A 1 90 ? 12.745 -1.438 6.127 1.00 78.75 90 LEU A CA 1
ATOM 729 C C . LEU A 1 90 ? 12.656 -2.946 6.408 1.00 78.75 90 LEU A C 1
ATOM 731 O O . LEU A 1 90 ? 11.612 -3.556 6.150 1.00 78.75 90 LEU A O 1
ATOM 735 N N . PRO A 1 91 ? 13.704 -3.550 6.998 1.00 70.38 91 PRO A N 1
ATOM 736 C CA . PRO A 1 91 ? 13.649 -4.933 7.454 1.00 70.38 91 PRO A CA 1
ATOM 737 C C . PRO A 1 91 ? 12.696 -5.099 8.659 1.00 70.38 91 PRO A C 1
ATOM 739 O O . PRO A 1 91 ? 12.215 -4.128 9.241 1.00 70.38 91 PRO A O 1
ATOM 742 N N . ALA A 1 92 ? 12.428 -6.353 9.046 1.00 68.19 92 ALA A N 1
ATOM 743 C CA . ALA A 1 92 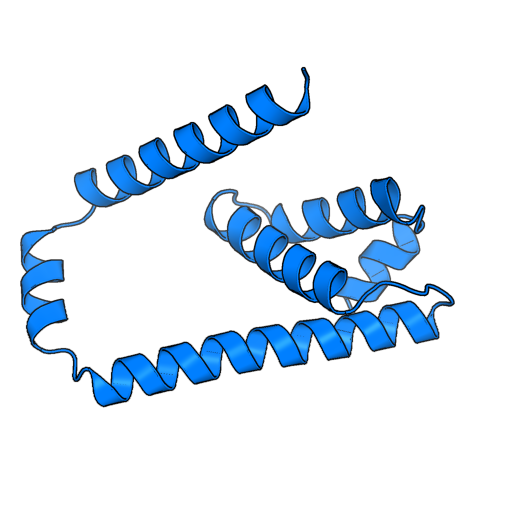? 11.655 -6.736 10.242 1.00 68.19 92 ALA A CA 1
ATOM 744 C C . ALA A 1 92 ? 10.127 -6.477 10.214 1.00 68.19 92 ALA A C 1
ATOM 746 O O . ALA A 1 92 ? 9.538 -6.089 11.220 1.00 68.19 92 ALA A O 1
ATOM 747 N N . ARG A 1 93 ? 9.448 -6.752 9.087 1.00 70.19 93 ARG A N 1
ATOM 748 C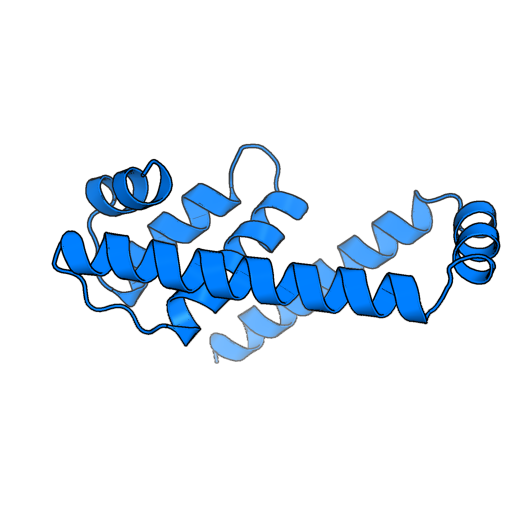 CA . ARG A 1 93 ? 7.970 -6.644 8.947 1.00 70.19 93 ARG A CA 1
ATOM 749 C C . ARG A 1 93 ? 7.410 -5.241 9.226 1.00 70.19 93 ARG A C 1
ATOM 751 O O . ARG A 1 93 ? 6.232 -5.081 9.552 1.00 70.19 93 ARG A O 1
ATOM 758 N N . ALA A 1 94 ? 8.230 -4.208 9.040 1.00 82.50 94 ALA A N 1
ATOM 759 C CA . ALA A 1 94 ? 7.839 -2.819 9.254 1.00 82.50 94 ALA A CA 1
ATOM 760 C C . ALA A 1 94 ? 6.611 -2.405 8.423 1.00 82.50 94 ALA A C 1
ATOM 762 O O . ALA A 1 94 ? 5.811 -1.590 8.880 1.00 82.50 94 ALA A O 1
ATOM 763 N N . GLY A 1 95 ? 6.408 -2.995 7.240 1.00 83.31 95 GLY A N 1
ATOM 764 C CA . GLY A 1 95 ? 5.218 -2.740 6.431 1.00 83.31 95 GLY A CA 1
ATOM 765 C C . GLY A 1 95 ? 3.913 -3.230 7.058 1.00 83.31 95 GLY A C 1
ATOM 766 O O . GLY A 1 95 ? 2.882 -2.585 6.885 1.00 83.31 95 GLY A O 1
ATOM 767 N N . ASP A 1 96 ? 3.925 -4.313 7.833 1.00 87.62 96 ASP A N 1
ATOM 768 C CA . ASP A 1 96 ? 2.723 -4.796 8.527 1.00 87.62 96 ASP A CA 1
ATOM 769 C C . ASP A 1 96 ? 2.379 -3.870 9.690 1.00 87.62 96 ASP A C 1
ATOM 771 O O . ASP A 1 96 ? 1.233 -3.446 9.840 1.00 87.62 96 ASP A O 1
ATOM 775 N N . VAL A 1 97 ? 3.400 -3.470 10.451 1.00 88.62 97 VAL A N 1
ATOM 776 C CA . VAL A 1 97 ? 3.265 -2.499 11.541 1.00 88.62 97 VAL A CA 1
ATOM 777 C C . VAL A 1 97 ? 2.744 -1.164 11.010 1.00 88.62 97 VAL A C 1
ATOM 779 O O . VAL A 1 97 ? 1.789 -0.618 11.563 1.00 88.62 97 VAL A O 1
ATOM 782 N N . ALA A 1 98 ? 3.305 -0.666 9.904 1.00 87.50 98 ALA A N 1
ATOM 783 C CA . ALA A 1 98 ? 2.864 0.571 9.269 1.00 87.50 98 ALA A CA 1
ATOM 784 C C . ALA A 1 98 ? 1.375 0.515 8.900 1.00 87.50 98 ALA A C 1
ATOM 786 O O . ALA A 1 98 ? 0.632 1.448 9.206 1.00 87.50 98 ALA A O 1
ATOM 787 N N . ARG A 1 99 ? 0.908 -0.603 8.330 1.00 90.25 99 ARG A N 1
ATOM 788 C CA . ARG A 1 99 ? -0.507 -0.787 7.981 1.00 90.25 99 ARG A CA 1
ATOM 789 C C . ARG A 1 99 ? -1.424 -0.727 9.200 1.00 90.25 99 ARG A C 1
ATOM 791 O O . ARG A 1 99 ? -2.429 -0.021 9.161 1.00 90.25 99 ARG A O 1
ATOM 798 N N . VAL A 1 100 ? -1.068 -1.403 10.293 1.00 91.56 100 VAL A N 1
ATOM 799 C CA . VAL A 1 100 ? -1.861 -1.377 11.537 1.00 91.56 100 VAL A CA 1
ATOM 800 C C . VAL A 1 100 ? -1.888 0.019 12.157 1.00 91.56 100 VAL A C 1
ATOM 802 O O . VAL A 1 100 ? -2.945 0.494 12.575 1.00 91.56 100 VAL A O 1
ATOM 805 N N . VAL A 1 101 ? -0.743 0.704 12.190 1.00 89.75 101 VAL A N 1
ATOM 806 C CA . VAL A 1 101 ? -0.639 2.063 12.739 1.00 89.75 101 VAL A CA 1
ATOM 807 C C . VAL A 1 101 ? -1.481 3.047 11.927 1.00 89.75 101 VAL A C 1
ATOM 809 O O . VAL A 1 101 ? -2.209 3.845 12.517 1.00 89.75 101 VAL A O 1
ATOM 812 N N . MET A 1 102 ? -1.443 2.969 10.596 1.00 90.50 102 MET A N 1
ATOM 813 C CA . MET A 1 102 ? -2.235 3.844 9.726 1.00 90.50 102 MET A CA 1
ATOM 814 C C . MET A 1 102 ? -3.738 3.562 9.841 1.00 90.50 102 MET A C 1
ATOM 816 O O . MET A 1 102 ? -4.516 4.506 9.947 1.00 90.50 102 MET A O 1
ATOM 820 N N . LEU A 1 103 ? -4.162 2.294 9.949 1.00 92.62 103 LEU A N 1
ATOM 821 C CA . LEU A 1 103 ? -5.568 1.961 10.225 1.00 92.62 103 LEU A CA 1
ATOM 822 C C . LEU A 1 103 ? -6.052 2.529 11.565 1.00 92.62 103 LEU A C 1
ATOM 824 O O . LEU A 1 103 ? -7.177 3.027 11.656 1.00 92.62 103 LEU A O 1
ATOM 828 N N . LYS A 1 104 ? -5.206 2.496 12.600 1.00 92.06 104 LYS A N 1
ATOM 829 C CA . LYS A 1 104 ? -5.515 3.113 13.895 1.00 92.06 104 LYS A CA 1
ATOM 830 C C . LYS A 1 104 ? -5.618 4.636 13.789 1.00 92.06 104 LYS A C 1
ATOM 832 O O . LYS A 1 104 ? -6.485 5.228 14.421 1.00 92.06 104 LYS A O 1
ATOM 837 N N . GLN A 1 105 ? -4.736 5.280 13.029 1.00 90.56 105 GLN A N 1
ATOM 838 C CA . GLN A 1 105 ? -4.720 6.740 12.897 1.00 90.56 105 GLN A CA 1
ATOM 839 C C . GLN A 1 105 ? -5.898 7.265 12.070 1.00 90.56 105 GLN A C 1
ATOM 841 O O . GLN A 1 105 ? -6.570 8.198 12.505 1.00 90.56 105 GLN A O 1
ATOM 846 N N . ASP A 1 106 ? -6.169 6.649 10.919 1.00 90.75 106 ASP A N 1
ATOM 847 C CA . ASP A 1 106 ? -7.124 7.179 9.942 1.00 90.75 106 ASP A CA 1
ATOM 848 C C . ASP A 1 106 ? -8.554 6.674 10.182 1.00 90.75 106 ASP A C 1
ATOM 850 O O . ASP A 1 106 ? -9.514 7.422 10.003 1.00 90.75 106 ASP A O 1
ATOM 854 N N . TYR A 1 107 ? -8.706 5.419 10.620 1.00 90.06 107 TYR A N 1
ATOM 855 C CA . TYR A 1 107 ? -10.007 4.760 10.803 1.00 90.06 107 TYR A CA 1
ATOM 856 C C . TYR A 1 107 ? -10.300 4.369 12.258 1.00 90.06 107 TYR A C 1
ATOM 858 O O . TYR A 1 107 ? -11.353 3.798 12.531 1.00 90.06 107 TYR A O 1
ATOM 866 N N . LYS A 1 108 ? -9.400 4.684 13.205 1.00 91.75 108 LYS A N 1
ATOM 867 C CA . LYS A 1 108 ? -9.529 4.355 14.641 1.00 91.75 108 LYS A CA 1
ATOM 868 C C . LYS A 1 108 ? -9.729 2.864 14.931 1.00 91.75 108 LYS A C 1
ATOM 870 O O . LYS A 1 108 ? -10.240 2.503 15.990 1.00 91.75 108 LYS A O 1
ATOM 875 N N . ILE A 1 109 ? -9.270 2.000 14.026 1.00 91.88 109 ILE A N 1
ATOM 876 C CA . ILE A 1 109 ? -9.354 0.549 14.204 1.00 91.88 109 ILE A CA 1
ATOM 877 C C . ILE A 1 109 ? -8.406 0.127 15.341 1.00 91.88 109 ILE A C 1
ATOM 879 O O . ILE A 1 109 ? -7.230 0.515 15.328 1.00 91.88 109 ILE A O 1
ATOM 883 N N . PRO A 1 110 ? -8.869 -0.665 16.328 1.00 92.75 110 PRO A N 1
ATOM 884 C CA . PRO A 1 110 ? -8.016 -1.197 17.383 1.00 92.75 110 PRO A CA 1
ATOM 885 C C . PRO A 1 110 ? -6.845 -2.006 16.820 1.00 92.75 110 PRO A C 1
ATOM 887 O O . PRO A 1 110 ? -7.004 -2.765 15.866 1.00 92.75 110 PRO A O 1
ATOM 890 N N . ILE A 1 111 ? -5.672 -1.900 17.456 1.00 90.62 111 ILE A N 1
ATOM 891 C CA . ILE A 1 111 ? -4.450 -2.601 17.016 1.00 90.62 111 ILE A CA 1
ATOM 892 C C . ILE A 1 111 ? -4.686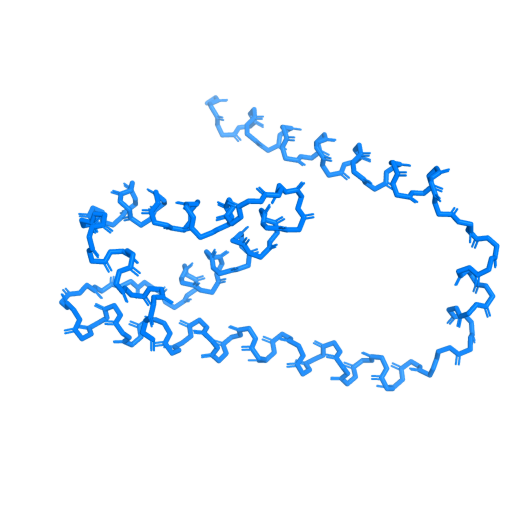 -4.113 16.931 1.00 90.62 111 ILE A C 1
ATOM 894 O O . ILE A 1 111 ? -4.272 -4.727 15.955 1.00 90.62 111 ILE A O 1
ATOM 898 N N . SER A 1 112 ? -5.395 -4.701 17.898 1.00 90.00 112 SER A N 1
ATOM 899 C CA . SER A 1 112 ? -5.720 -6.134 17.913 1.00 90.00 112 SER A CA 1
ATOM 900 C C . SER A 1 112 ? -6.472 -6.577 16.655 1.00 90.00 112 SER A C 1
ATOM 902 O O . SER A 1 112 ? -6.096 -7.562 16.027 1.00 90.00 112 SER A O 1
ATOM 904 N N . GLN A 1 113 ? -7.485 -5.814 16.241 1.00 89.38 113 GLN A N 1
ATOM 905 C CA . GLN A 1 113 ? -8.258 -6.089 15.028 1.00 89.38 113 GLN A CA 1
ATOM 906 C C . GLN A 1 113 ? -7.456 -5.782 13.759 1.00 89.38 113 GLN A C 1
ATOM 908 O O . GLN A 1 113 ? -7.533 -6.527 12.787 1.00 89.38 113 GLN A O 1
ATOM 913 N N . GLY A 1 114 ? -6.626 -4.735 13.778 1.00 88.75 114 GLY A N 1
ATOM 914 C CA . GLY A 1 114 ? -5.702 -4.426 12.688 1.00 88.75 114 GLY A CA 1
ATOM 915 C C . GLY A 1 114 ? -4.724 -5.573 12.419 1.00 88.75 114 GLY A C 1
ATOM 916 O O . GLY A 1 114 ? -4.609 -6.017 11.279 1.00 88.75 114 GLY A O 1
ATOM 917 N N . VAL A 1 115 ? -4.082 -6.105 13.463 1.00 90.38 115 VAL A N 1
ATOM 918 C CA . VAL A 1 115 ? -3.184 -7.269 13.369 1.00 90.38 115 VAL A CA 1
ATOM 919 C C . VAL A 1 115 ? -3.951 -8.511 12.906 1.00 90.38 115 VAL A C 1
ATOM 921 O O . VAL A 1 115 ? -3.516 -9.174 11.966 1.00 90.38 115 VAL A O 1
ATOM 924 N N . ALA A 1 116 ? -5.122 -8.789 13.491 1.00 89.25 116 ALA A N 1
ATOM 925 C CA . ALA A 1 116 ? -5.959 -9.921 13.092 1.00 89.25 116 ALA A CA 1
ATOM 926 C C . ALA A 1 116 ? -6.367 -9.854 11.610 1.00 89.25 116 ALA A C 1
ATOM 928 O O . ALA A 1 116 ? -6.361 -10.867 10.920 1.00 89.25 116 ALA A O 1
ATOM 929 N N . SER A 1 117 ? -6.654 -8.656 11.089 1.00 88.88 117 SER A N 1
ATOM 930 C CA . SER A 1 117 ? -7.029 -8.467 9.682 1.00 88.88 117 SER A CA 1
ATOM 931 C C . SER A 1 117 ? -5.898 -8.764 8.695 1.00 88.88 117 SER A C 1
ATOM 933 O O . SER A 1 117 ? -6.168 -9.034 7.528 1.00 88.88 117 SER A O 1
ATOM 935 N N . ILE A 1 118 ? -4.642 -8.668 9.142 1.00 86.00 118 ILE A N 1
ATOM 936 C CA . ILE A 1 118 ? -3.456 -8.963 8.330 1.00 86.00 118 ILE A CA 1
ATOM 937 C C . ILE A 1 118 ? -3.123 -10.459 8.390 1.00 86.00 118 ILE A C 1
ATOM 939 O O . ILE A 1 118 ? -2.614 -10.998 7.412 1.00 86.00 118 ILE A O 1
ATOM 943 N N . ALA A 1 119 ? -3.423 -11.116 9.514 1.00 83.56 119 ALA A N 1
ATOM 944 C CA . ALA A 1 119 ? -3.206 -12.549 9.711 1.00 83.56 119 ALA A CA 1
ATOM 945 C C . ALA A 1 119 ? -4.280 -13.448 9.056 1.00 83.56 119 ALA A C 1
ATOM 947 O O . ALA A 1 119 ? -4.048 -14.647 8.926 1.00 83.56 119 ALA A O 1
ATOM 948 N N . ALA A 1 120 ? -5.427 -12.883 8.657 1.00 74.38 120 ALA A N 1
ATOM 949 C CA . ALA A 1 120 ? -6.552 -13.568 8.001 1.00 74.38 120 ALA A CA 1
ATOM 950 C C . ALA A 1 120 ? -6.465 -13.596 6.455 1.00 74.38 120 ALA A C 1
ATOM 952 O O . ALA A 1 120 ? -7.017 -14.524 5.828 1.00 74.38 120 ALA A O 1
#

Mean predicted aligned error: 9.56 Å

Sequence (120 aa):
MKKYKRLWIILFLSIVTVFGLMRLGNLEFSAATLTRVDPVWFSLVFVAFYLSVIARGWRWRRILKTMGWTVGSIYAIALLMAGLFTSAILPARAGDVARVVMLKQDYKIPISQGVASIAA

Radius of gyration: 17.67 Å; Cα contacts (8 Å, |Δi|>4): 71; chains: 1; bounding box: 44×37×42 Å

pLDDT: mean 84.3, std 10.68, range [46.12, 96.31]

Secondary structure (DSSP, 8-state):
-HHHHHHHHHHHHHHHHHHHHHHHS-HHHHHHHHTTS-HHHHHHHHHHHHHHHHHHHHHHHHHHHHTT----HHHHHHHHHHHHHHHHHSSSSHHHHHHHHHHHHHH---HHHHHHHHH-

Nearest PDB structures (foldseek):
  3nuf-assembly3_B  TM=3.438E-01  e=7.416E+00  Lacticaseibacillus paracasei ATCC 334

Solvent-accessible surface area (backbone atoms only — not comparable to full-atom values): 6629 Å² total; per-residue (Å²): 122,71,68,61,57,54,51,52,51,54,51,48,52,52,51,52,52,53,52,50,50,55,74,73,42,67,57,69,67,51,52,65,49,55,74,69,54,57,68,66,61,50,49,50,53,51,52,51,50,54,51,51,47,49,52,50,14,51,52,47,39,50,51,38,42,76,74,74,39,91,67,54,62,68,56,38,30,51,42,50,52,49,18,53,53,38,42,72,76,35,76,89,60,42,11,60,53,49,41,28,53,48,39,32,70,77,69,64,43,52,60,70,59,38,52,50,53,72,78,107

Foldseek 3Di:
DVVVVVVVVVVVVVVVVVVVCVVPDPVVVVVVVVVVDDPVVVVVVVVVVLVVLLVVLVVLQVLCVVVVFHDDSVVSSVLSVQLVVCCVSDPDSVSLVSSLVVCCVPRVDDSVSSNVSVVD